Protein AF-A0A353Z1J6-F1 (afdb_monomer_lite)

Radius of gyration: 13.69 Å; chains: 1; bounding box: 40×21×31 Å

Secondary structure (DSSP, 8-state):
-HHHHHHHHHHHHHHTTPPPPHHHHHHHHHHHHHIIIIISTT----HHHHHHHHHHHHHHH--HHHH---HHHHHHHS---

Foldseek 3Di:
DVLQVLQVVLVVCVVVPHDHDLLNVLSVVLVVQCCVAPVDPPHDDDPVVSLLSVLVSCLVRHDPVPPPDDPVCCVVRRDDD

Structure (mmCIF, N/CA/C/O backbone):
data_AF-A0A353Z1J6-F1
#
_entry.id   AF-A0A353Z1J6-F1
#
loop_
_atom_site.group_PDB
_atom_site.id
_atom_site.type_symbol
_atom_site.label_atom_id
_atom_site.label_alt_id
_atom_site.label_comp_id
_atom_site.label_asym_id
_atom_site.label_entity_id
_atom_site.label_seq_id
_atom_site.pdbx_PDB_ins_code
_atom_site.Cartn_x
_atom_site.Cartn_y
_atom_site.Cartn_z
_atom_site.occupancy
_atom_site.B_iso_or_equiv
_atom_site.auth_seq_id
_atom_site.auth_comp_id
_atom_site.auth_asym_id
_atom_site.auth_atom_id
_atom_site.pdbx_PDB_model_num
ATOM 1 N N . VAL A 1 1 ? 1.306 8.855 -2.270 1.00 67.62 1 VAL A N 1
ATOM 2 C CA . VAL A 1 1 ? 2.662 9.406 -2.531 1.00 67.62 1 VAL A CA 1
ATOM 3 C C . VAL A 1 1 ? 3.725 8.822 -1.596 1.00 67.62 1 VAL A C 1
ATOM 5 O O . VAL A 1 1 ? 4.727 8.371 -2.120 1.00 67.62 1 VAL A O 1
ATOM 8 N N . ARG A 1 2 ? 3.524 8.734 -0.265 1.00 92.25 2 ARG A N 1
ATOM 9 C CA . ARG A 1 2 ? 4.557 8.225 0.674 1.00 92.25 2 ARG A CA 1
ATOM 10 C C . ARG A 1 2 ? 5.031 6.779 0.421 1.00 92.25 2 ARG A C 1
ATOM 12 O O . ARG A 1 2 ? 6.199 6.600 0.133 1.00 92.25 2 ARG A O 1
ATOM 19 N N . LEU A 1 3 ? 4.144 5.776 0.451 1.00 92.12 3 LEU A N 1
ATOM 20 C CA . LEU A 1 3 ? 4.541 4.359 0.291 1.00 92.12 3 LEU A CA 1
ATOM 21 C C . LEU A 1 3 ? 5.229 4.065 -1.059 1.00 92.12 3 LEU A C 1
ATOM 23 O O . LEU A 1 3 ? 6.157 3.270 -1.138 1.00 92.12 3 LEU A O 1
ATOM 27 N N . PHE A 1 4 ? 4.818 4.762 -2.122 1.00 91.69 4 PHE A N 1
ATOM 28 C CA . PHE A 1 4 ? 5.495 4.694 -3.421 1.00 91.69 4 PHE A CA 1
ATOM 29 C C . PHE A 1 4 ? 6.872 5.370 -3.417 1.00 91.69 4 PHE A C 1
ATOM 31 O O . PHE A 1 4 ? 7.778 4.902 -4.101 1.00 91.69 4 PHE A O 1
ATOM 38 N N . ALA A 1 5 ? 7.050 6.450 -2.651 1.00 95.44 5 ALA A N 1
ATOM 39 C CA . ALA A 1 5 ? 8.361 7.064 -2.462 1.00 95.44 5 ALA A CA 1
ATOM 40 C C . ALA A 1 5 ? 9.296 6.143 -1.662 1.00 95.44 5 ALA A C 1
ATOM 42 O O . ALA A 1 5 ? 10.463 6.005 -2.022 1.00 95.44 5 ALA A O 1
ATOM 43 N N . ASP A 1 6 ? 8.777 5.455 -0.642 1.00 95.69 6 ASP A N 1
ATOM 44 C CA . ASP A 1 6 ? 9.528 4.451 0.120 1.00 95.69 6 ASP A CA 1
ATOM 45 C C . ASP A 1 6 ? 10.005 3.314 -0.800 1.00 95.69 6 ASP A C 1
ATOM 47 O O . ASP A 1 6 ? 11.188 2.974 -0.799 1.00 95.69 6 ASP A O 1
ATOM 51 N N . ALA A 1 7 ? 9.130 2.807 -1.675 1.00 96.44 7 ALA A N 1
ATOM 52 C CA . ALA A 1 7 ? 9.493 1.813 -2.685 1.00 96.44 7 ALA A CA 1
ATOM 53 C C . ALA A 1 7 ? 10.537 2.332 -3.695 1.00 96.44 7 ALA A C 1
ATOM 55 O O . ALA A 1 7 ? 11.466 1.611 -4.051 1.00 96.44 7 ALA A O 1
ATOM 56 N N . ALA A 1 8 ? 10.433 3.586 -4.145 1.00 96.81 8 ALA A N 1
ATOM 57 C CA . ALA A 1 8 ? 11.418 4.186 -5.050 1.00 96.81 8 ALA A CA 1
ATOM 58 C C . ALA A 1 8 ? 12.805 4.324 -4.392 1.00 96.81 8 ALA A C 1
ATOM 60 O O . ALA A 1 8 ? 13.831 4.043 -5.019 1.00 96.81 8 ALA A O 1
ATOM 61 N N . ASN A 1 9 ? 12.841 4.696 -3.111 1.00 97.06 9 ASN A N 1
ATOM 62 C CA . ASN A 1 9 ? 14.071 4.742 -2.324 1.00 97.06 9 ASN A CA 1
ATOM 63 C C . ASN A 1 9 ? 14.668 3.341 -2.137 1.00 97.06 9 ASN A C 1
ATOM 65 O O . ASN A 1 9 ? 15.865 3.154 -2.352 1.00 97.06 9 ASN A O 1
ATOM 69 N N . ALA A 1 10 ? 13.842 2.347 -1.798 1.00 97.38 10 ALA A N 1
ATOM 70 C CA . ALA A 1 10 ? 14.254 0.948 -1.699 1.00 97.38 10 ALA A CA 1
ATOM 71 C C . ALA A 1 10 ? 14.830 0.430 -3.026 1.00 97.38 10 ALA A C 1
ATOM 73 O O . ALA A 1 10 ? 15.885 -0.201 -3.047 1.00 97.38 10 ALA A O 1
ATOM 74 N N . LYS A 1 11 ? 14.200 0.776 -4.154 1.00 97.31 11 LYS A N 1
ATOM 75 C CA . LYS A 1 11 ? 14.692 0.419 -5.488 1.00 97.31 11 LYS A CA 1
ATOM 76 C C . LYS A 1 11 ? 16.066 1.028 -5.761 1.00 97.31 11 LYS A C 1
ATOM 78 O O . LYS A 1 11 ? 16.959 0.333 -6.225 1.00 97.31 11 LYS A O 1
ATOM 83 N N . THR A 1 12 ? 16.258 2.293 -5.394 1.00 97.62 12 THR A N 1
ATOM 84 C CA . THR A 1 12 ? 17.548 2.983 -5.546 1.00 97.62 12 THR A CA 1
ATOM 85 C C . THR A 1 12 ? 18.643 2.336 -4.690 1.00 97.62 12 THR A C 1
ATOM 87 O O . THR A 1 12 ? 19.783 2.207 -5.132 1.00 97.62 12 THR A O 1
ATOM 90 N N . LYS A 1 13 ? 18.322 1.901 -3.462 1.00 97.25 13 LYS A N 1
ATOM 91 C CA . LYS A 1 13 ? 19.258 1.139 -2.617 1.00 97.25 13 LYS A CA 1
ATOM 92 C C . LYS A 1 13 ? 19.684 -0.161 -3.301 1.00 97.25 13 LYS A C 1
ATOM 94 O O . LYS A 1 13 ? 20.881 -0.418 -3.401 1.00 97.25 13 LYS A O 1
ATOM 99 N N . LEU A 1 14 ? 18.715 -0.921 -3.815 1.00 96.38 14 LEU A N 1
ATOM 100 C CA . LEU A 1 14 ? 18.950 -2.181 -4.520 1.00 96.38 14 LEU A CA 1
ATOM 101 C C . LEU A 1 14 ? 19.827 -1.987 -5.765 1.00 96.38 14 LEU A C 1
ATOM 103 O O . LEU A 1 14 ? 20.793 -2.719 -5.954 1.00 96.38 14 LEU A O 1
ATOM 107 N N . GLU A 1 15 ? 19.527 -0.980 -6.590 1.00 96.88 15 GLU A N 1
ATOM 108 C CA . GLU A 1 15 ? 20.285 -0.658 -7.811 1.00 96.88 15 GLU A CA 1
ATOM 109 C C . GLU A 1 15 ? 21.742 -0.270 -7.518 1.00 96.88 15 GLU A C 1
ATOM 111 O O . GLU A 1 15 ? 22.632 -0.550 -8.318 1.00 96.88 15 GLU A O 1
ATOM 116 N N . ASN A 1 16 ? 21.998 0.316 -6.347 1.00 97.62 16 ASN A N 1
ATOM 117 C CA . ASN A 1 16 ? 23.339 0.666 -5.884 1.00 97.62 16 ASN A CA 1
ATOM 118 C C . ASN A 1 16 ? 24.031 -0.459 -5.089 1.00 97.62 16 ASN A C 1
ATOM 120 O O . ASN A 1 16 ? 25.146 -0.262 -4.606 1.00 97.62 16 ASN A O 1
ATOM 124 N N . GLY A 1 17 ? 23.394 -1.626 -4.942 1.00 96.69 17 GLY A N 1
ATOM 125 C CA . GLY A 1 17 ? 23.957 -2.788 -4.249 1.00 96.69 17 GLY A CA 1
ATOM 126 C C . GLY A 1 17 ? 23.964 -2.688 -2.721 1.00 96.69 17 GLY A C 1
ATOM 127 O O . GLY A 1 17 ? 24.742 -3.392 -2.081 1.00 96.69 17 GLY A O 1
ATOM 128 N N . PHE A 1 18 ? 23.135 -1.823 -2.129 1.00 97.38 18 PHE A N 1
ATOM 129 C CA . PHE A 1 18 ? 22.927 -1.802 -0.680 1.00 97.38 18 PHE A CA 1
ATOM 130 C C . PHE A 1 18 ? 21.966 -2.911 -0.250 1.00 97.38 18 PHE A C 1
ATOM 132 O O . PHE A 1 18 ? 20.994 -3.208 -0.948 1.00 97.38 18 PHE A O 1
ATOM 139 N N . ASP A 1 19 ? 22.191 -3.453 0.946 1.00 97.25 19 ASP A N 1
ATOM 140 C CA . ASP A 1 19 ? 21.255 -4.383 1.568 1.00 97.25 19 ASP A CA 1
ATOM 141 C C . ASP A 1 19 ? 19.902 -3.711 1.830 1.00 97.25 19 ASP A C 1
ATOM 143 O O . ASP A 1 19 ? 19.817 -2.553 2.258 1.00 97.25 19 ASP A O 1
ATOM 147 N N . LEU A 1 20 ? 18.830 -4.466 1.590 1.00 97.62 20 LEU A N 1
ATOM 148 C CA . LEU A 1 20 ? 17.469 -4.028 1.862 1.00 97.62 20 LEU A CA 1
ATOM 149 C C . LEU A 1 20 ? 17.033 -4.464 3.254 1.00 97.62 20 LEU A C 1
ATOM 151 O O . LEU A 1 20 ? 17.273 -5.592 3.686 1.00 97.62 20 LEU A O 1
ATOM 155 N N . THR A 1 21 ? 16.336 -3.569 3.945 1.00 97.69 21 THR A N 1
ATOM 156 C CA . THR A 1 21 ? 15.603 -3.947 5.151 1.00 97.69 21 THR A CA 1
ATOM 157 C C . THR A 1 21 ? 14.333 -4.717 4.789 1.00 97.69 21 THR A C 1
ATOM 159 O O . THR A 1 21 ? 13.831 -4.647 3.668 1.00 97.69 21 THR A O 1
ATOM 162 N N . ASP A 1 22 ? 13.756 -5.400 5.773 1.00 97.50 22 ASP A N 1
ATOM 163 C CA . ASP A 1 22 ? 12.453 -6.057 5.640 1.00 97.50 22 ASP A CA 1
ATOM 164 C C . ASP A 1 22 ? 11.345 -5.064 5.208 1.00 97.50 22 ASP A C 1
ATOM 166 O O . ASP A 1 22 ? 10.538 -5.361 4.332 1.00 97.50 22 ASP A O 1
ATOM 170 N N . TYR A 1 23 ? 11.364 -3.828 5.726 1.00 96.94 23 TYR A N 1
ATOM 171 C CA . TYR A 1 23 ? 10.435 -2.775 5.291 1.00 96.94 23 TYR A CA 1
ATOM 172 C C . TYR A 1 23 ? 10.681 -2.324 3.842 1.00 96.94 23 TYR A C 1
ATOM 174 O O . TYR A 1 23 ? 9.722 -2.094 3.102 1.00 96.94 23 TYR A O 1
ATOM 182 N N . ASP A 1 24 ? 11.946 -2.204 3.419 1.00 97.69 24 ASP A N 1
ATOM 183 C CA . ASP A 1 24 ? 12.287 -1.870 2.030 1.00 97.69 24 ASP A CA 1
ATOM 184 C C . ASP A 1 24 ? 11.725 -2.938 1.075 1.00 97.69 24 ASP A C 1
ATOM 186 O O . ASP A 1 24 ? 11.086 -2.597 0.078 1.00 97.69 24 ASP A O 1
ATOM 190 N N . GLN A 1 25 ? 11.889 -4.222 1.413 1.00 97.94 25 GLN A N 1
ATOM 191 C CA . GLN A 1 25 ? 11.377 -5.328 0.605 1.00 97.94 25 GLN A CA 1
ATOM 192 C C . GLN A 1 25 ? 9.845 -5.307 0.516 1.00 97.94 25 GLN A C 1
ATOM 194 O O . GLN A 1 25 ? 9.299 -5.335 -0.586 1.00 97.94 25 GLN A O 1
ATOM 199 N N . ARG A 1 26 ? 9.142 -5.154 1.647 1.00 98.06 26 ARG A N 1
ATOM 200 C CA . ARG A 1 26 ? 7.672 -5.040 1.646 1.00 98.06 26 ARG A CA 1
ATOM 201 C C . ARG A 1 26 ? 7.175 -3.821 0.873 1.00 98.06 26 ARG A C 1
ATOM 203 O O . ARG A 1 26 ? 6.141 -3.893 0.216 1.00 98.06 26 ARG A O 1
ATOM 210 N N . SER A 1 27 ? 7.914 -2.712 0.903 1.00 97.81 27 SER A N 1
ATOM 211 C CA . SER A 1 27 ? 7.572 -1.513 0.130 1.00 97.81 27 SER A CA 1
ATOM 212 C C . SER A 1 27 ? 7.674 -1.759 -1.377 1.00 97.81 27 SER A C 1
ATOM 214 O O . SER A 1 27 ? 6.788 -1.340 -2.127 1.00 97.81 27 SER A O 1
ATOM 216 N N . LEU A 1 28 ? 8.713 -2.470 -1.827 1.00 98.00 28 LEU A N 1
ATOM 217 C CA . LEU A 1 28 ? 8.855 -2.889 -3.226 1.00 98.00 28 LEU A CA 1
ATOM 218 C C . LEU A 1 28 ? 7.722 -3.828 -3.651 1.00 98.00 28 LEU A C 1
ATOM 220 O O . LEU A 1 28 ? 7.093 -3.600 -4.688 1.00 98.00 28 LEU A O 1
ATOM 224 N N . ASP A 1 29 ? 7.428 -4.838 -2.833 1.00 98.19 29 ASP A N 1
ATOM 225 C CA . ASP A 1 29 ? 6.386 -5.825 -3.119 1.00 98.19 29 ASP A CA 1
ATOM 226 C C . ASP A 1 29 ? 4.993 -5.180 -3.145 1.00 98.19 29 ASP A C 1
ATOM 228 O O . ASP A 1 29 ? 4.190 -5.468 -4.036 1.00 98.19 29 ASP A O 1
ATOM 232 N N . PHE A 1 30 ? 4.721 -4.241 -2.234 1.00 97.81 30 PHE A N 1
ATOM 233 C CA . PHE A 1 30 ? 3.500 -3.440 -2.245 1.00 97.81 30 PHE A CA 1
ATOM 234 C C . PHE A 1 30 ? 3.367 -2.620 -3.528 1.00 97.81 30 PHE A C 1
ATOM 236 O O . PHE A 1 30 ? 2.310 -2.642 -4.155 1.00 97.81 30 PHE A O 1
ATOM 243 N N . ALA A 1 31 ? 4.415 -1.896 -3.934 1.0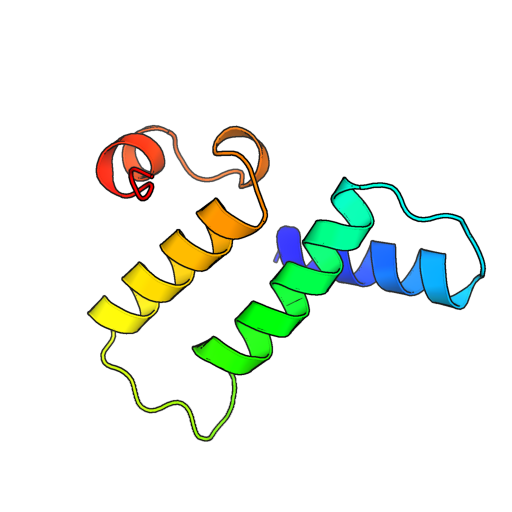0 97.06 31 ALA A N 1
ATOM 244 C CA . ALA A 1 31 ? 4.361 -1.060 -5.132 1.00 97.06 31 ALA A CA 1
ATOM 245 C C . ALA A 1 31 ? 4.110 -1.894 -6.395 1.00 97.06 31 ALA A C 1
ATOM 247 O O . ALA A 1 31 ? 3.349 -1.468 -7.270 1.00 97.06 31 ALA A O 1
ATOM 248 N N . LYS A 1 32 ? 4.699 -3.093 -6.468 1.00 97.19 32 LYS A N 1
ATOM 249 C CA . LYS A 1 32 ? 4.441 -4.051 -7.542 1.00 97.19 32 LYS A CA 1
ATOM 250 C C . LYS A 1 32 ? 2.987 -4.525 -7.522 1.00 97.19 32 LYS A C 1
ATOM 252 O O . LYS A 1 32 ? 2.276 -4.331 -8.503 1.00 97.19 32 LYS A O 1
ATOM 257 N N . ASP A 1 33 ? 2.527 -5.089 -6.407 1.00 97.56 33 ASP A N 1
ATOM 258 C CA . ASP A 1 33 ? 1.171 -5.637 -6.294 1.00 97.56 33 ASP A CA 1
ATOM 259 C C . ASP A 1 33 ? 0.089 -4.569 -6.514 1.00 97.56 33 ASP A C 1
ATOM 261 O O . ASP A 1 33 ? -0.929 -4.844 -7.142 1.00 97.56 33 ASP A O 1
ATOM 265 N N . TYR A 1 34 ? 0.293 -3.349 -6.012 1.00 96.00 34 TYR A N 1
ATOM 266 C CA . TYR A 1 34 ? -0.629 -2.236 -6.229 1.00 96.00 34 TYR A CA 1
ATOM 267 C C . TYR A 1 34 ? -0.704 -1.863 -7.710 1.00 96.00 34 TYR A C 1
ATOM 269 O O . TYR A 1 34 ? -1.795 -1.652 -8.236 1.00 96.00 34 TYR A O 1
ATOM 277 N N . SER A 1 35 ? 0.442 -1.799 -8.392 1.00 94.94 35 SER A N 1
ATOM 278 C CA . SER A 1 35 ? 0.478 -1.491 -9.824 1.00 94.94 35 SER A CA 1
ATOM 279 C C . SER A 1 35 ? -0.267 -2.553 -10.628 1.00 94.94 35 SER A C 1
ATOM 281 O O . SER A 1 35 ? -1.129 -2.212 -11.434 1.00 94.94 35 SER A O 1
ATOM 283 N N . ASP A 1 36 ? -0.005 -3.826 -10.336 1.00 95.25 36 ASP A N 1
ATOM 284 C CA . ASP A 1 36 ? -0.600 -4.957 -11.048 1.00 95.25 36 ASP A CA 1
ATOM 285 C C . ASP A 1 36 ? -2.111 -5.083 -10.790 1.00 95.25 36 ASP A C 1
ATOM 287 O O . ASP A 1 36 ? -2.861 -5.444 -11.691 1.00 95.25 36 ASP A O 1
ATOM 291 N N . LYS A 1 37 ? -2.577 -4.798 -9.567 1.00 94.69 37 LYS A N 1
ATOM 292 C CA . LYS A 1 37 ? -3.975 -5.050 -9.169 1.00 94.69 37 LYS A CA 1
ATOM 293 C C . LYS A 1 37 ? -4.903 -3.850 -9.263 1.00 94.69 37 LYS A C 1
ATOM 295 O O . LYS A 1 37 ? -6.112 -4.051 -9.264 1.00 94.69 37 LYS A O 1
ATOM 300 N N . LEU A 1 38 ? -4.373 -2.627 -9.268 1.00 94.00 38 LEU A N 1
ATOM 301 C CA . LEU A 1 38 ? -5.189 -1.408 -9.221 1.00 94.00 38 LEU A CA 1
ATOM 302 C C . LEU A 1 38 ? -4.896 -0.417 -10.348 1.00 94.00 38 LEU A C 1
ATOM 304 O O . LEU A 1 38 ? -5.763 0.398 -10.650 1.00 94.00 38 LEU A O 1
ATOM 308 N N . LEU A 1 39 ? -3.700 -0.444 -10.947 1.00 92.56 39 LEU A N 1
ATOM 309 C CA . LEU A 1 39 ? -3.296 0.537 -11.966 1.00 92.56 39 LEU A CA 1
ATOM 310 C C . LEU A 1 39 ? -3.160 -0.047 -13.374 1.00 92.56 39 LEU A C 1
ATOM 312 O O . LEU A 1 39 ? -3.093 0.720 -14.335 1.00 92.56 39 LEU A O 1
ATOM 316 N N . ALA A 1 40 ? -3.072 -1.370 -13.508 1.00 93.50 40 ALA A N 1
ATOM 317 C CA . ALA A 1 40 ? -2.939 -2.009 -14.806 1.00 93.50 40 ALA A CA 1
ATOM 318 C C . ALA A 1 40 ? -4.186 -1.750 -15.676 1.00 93.50 40 ALA A C 1
ATOM 320 O O . ALA A 1 40 ? -5.313 -1.714 -15.189 1.00 93.50 40 ALA A O 1
ATOM 321 N N . ILE A 1 41 ? -3.971 -1.513 -16.975 1.00 90.69 41 ILE A N 1
ATOM 322 C CA . ILE A 1 41 ? -5.011 -1.058 -17.924 1.00 90.69 41 ILE A CA 1
ATOM 323 C C . ILE A 1 41 ? -6.129 -2.100 -18.098 1.00 90.69 41 ILE A C 1
ATOM 325 O O . ILE A 1 41 ? -7.252 -1.762 -18.463 1.00 90.69 41 ILE A O 1
ATOM 329 N N . ASP A 1 42 ? -5.816 -3.368 -17.861 1.00 91.06 42 ASP A N 1
ATOM 330 C CA . ASP A 1 42 ? -6.720 -4.511 -17.938 1.00 91.06 42 ASP A CA 1
ATOM 331 C C . ASP A 1 42 ? -7.515 -4.761 -16.645 1.00 91.06 42 ASP A C 1
ATOM 333 O O . ASP A 1 42 ? -8.384 -5.635 -16.621 1.00 91.06 42 ASP A O 1
ATOM 337 N N . VAL A 1 43 ? -7.278 -3.983 -15.586 1.00 89.94 43 VAL A N 1
ATOM 338 C CA . VAL A 1 43 ? -8.071 -4.043 -14.355 1.00 89.94 43 VAL A CA 1
ATOM 339 C C . VAL A 1 43 ? -9.425 -3.378 -14.591 1.00 89.94 43 VAL A C 1
ATOM 341 O O . VAL A 1 43 ? -9.525 -2.171 -14.802 1.00 89.94 43 VAL A O 1
ATOM 344 N N . ASN A 1 44 ? -10.487 -4.180 -14.511 1.00 91.62 44 ASN A N 1
ATOM 345 C CA . ASN A 1 44 ? -11.873 -3.735 -14.626 1.00 91.62 44 ASN A CA 1
ATOM 346 C C . ASN A 1 44 ? -12.666 -4.175 -13.386 1.00 91.62 44 ASN A C 1
ATOM 348 O O . ASN A 1 44 ? -13.361 -5.190 -13.422 1.00 91.62 44 ASN A O 1
ATOM 352 N N . ILE A 1 45 ? -12.506 -3.434 -12.286 1.00 92.75 45 ILE A N 1
ATOM 353 C CA . ILE A 1 45 ? -13.178 -3.676 -11.000 1.00 92.75 45 ILE A CA 1
ATOM 354 C C . ILE A 1 45 ? -13.987 -2.450 -10.575 1.00 92.75 45 ILE A C 1
ATOM 356 O O . ILE A 1 45 ? -13.630 -1.310 -10.884 1.00 92.75 45 ILE A O 1
ATOM 360 N N . GLU A 1 46 ? -15.070 -2.683 -9.839 1.00 94.88 46 GLU A N 1
ATOM 361 C CA . GLU A 1 46 ? -15.905 -1.615 -9.28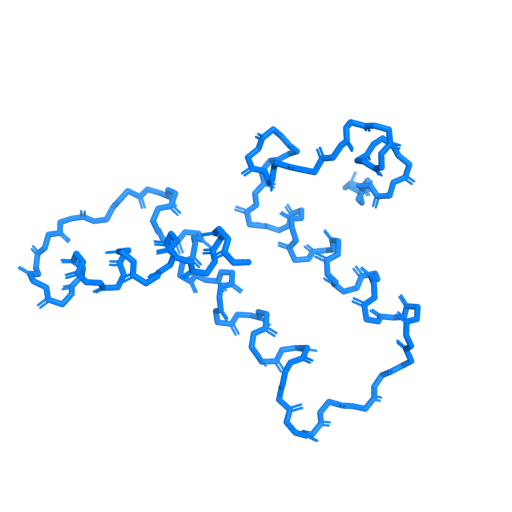4 1.00 94.88 46 GLU A CA 1
ATOM 362 C C . GLU A 1 46 ? -15.172 -0.849 -8.170 1.00 94.88 46 GLU A C 1
ATOM 364 O O . GLU A 1 46 ? -14.275 -1.372 -7.507 1.00 94.88 46 GLU A O 1
ATOM 369 N N . VAL A 1 47 ? -15.587 0.393 -7.897 1.00 93.44 47 VAL A N 1
ATOM 370 C CA . VAL A 1 47 ? -14.912 1.264 -6.908 1.00 93.44 47 VAL A CA 1
ATOM 371 C C . VAL A 1 47 ? -1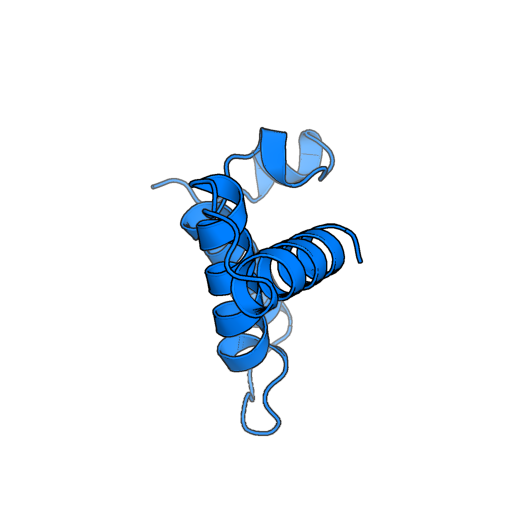4.847 0.633 -5.511 1.00 93.44 47 VAL A C 1
ATOM 373 O O . VAL A 1 47 ? -13.835 0.765 -4.825 1.00 93.44 47 VAL A O 1
ATOM 376 N N . ASN A 1 48 ? -15.894 -0.076 -5.085 1.00 94.75 48 ASN A N 1
ATOM 377 C CA . ASN A 1 48 ? -15.892 -0.754 -3.785 1.00 94.75 48 ASN A CA 1
ATOM 378 C C . ASN A 1 48 ? -14.846 -1.878 -3.736 1.00 94.75 48 ASN A C 1
ATOM 380 O O . ASN A 1 48 ? -14.087 -1.969 -2.778 1.00 94.75 48 ASN A O 1
ATOM 384 N N . GLU A 1 49 ? -14.740 -2.669 -4.804 1.00 95.62 49 GLU A N 1
ATOM 385 C CA . GLU A 1 49 ? -13.741 -3.736 -4.916 1.00 95.62 49 GLU A CA 1
ATOM 386 C C . GLU A 1 49 ? -12.316 -3.171 -4.994 1.00 95.62 49 GLU A C 1
ATOM 388 O O . GLU A 1 49 ? -11.383 -3.739 -4.423 1.00 95.62 49 GLU A O 1
ATOM 393 N N . MET A 1 50 ? -12.137 -2.009 -5.628 1.00 94.94 50 MET A N 1
ATOM 394 C CA . MET A 1 50 ? -10.873 -1.272 -5.616 1.00 94.94 50 MET A CA 1
ATOM 395 C C . MET A 1 50 ? -10.473 -0.850 -4.194 1.00 94.94 50 MET A C 1
ATOM 397 O O . MET A 1 50 ? -9.307 -1.002 -3.818 1.00 94.94 50 MET A O 1
ATOM 401 N N . LEU A 1 51 ? -11.419 -0.351 -3.391 1.00 96.25 51 LEU A N 1
ATOM 402 C CA . LEU A 1 51 ? -11.171 0.012 -1.992 1.00 96.25 51 LEU A CA 1
ATOM 403 C C . LEU A 1 51 ? -10.810 -1.218 -1.152 1.00 96.25 51 LEU A C 1
ATOM 405 O O . LEU A 1 51 ? -9.796 -1.190 -0.450 1.00 96.25 51 LEU A O 1
ATOM 409 N N . ASP A 1 52 ? -11.574 -2.304 -1.270 1.00 96.25 52 ASP A N 1
ATOM 410 C CA . ASP A 1 52 ? -11.305 -3.562 -0.565 1.00 96.25 52 ASP A CA 1
ATOM 411 C C . ASP A 1 52 ? -9.939 -4.139 -0.958 1.00 96.25 52 ASP A C 1
ATOM 413 O O . ASP A 1 52 ? -9.158 -4.573 -0.109 1.00 96.25 52 ASP A O 1
ATOM 417 N N . THR A 1 53 ? -9.596 -4.094 -2.246 1.00 96.56 53 THR A N 1
ATOM 418 C CA . THR A 1 53 ? -8.285 -4.520 -2.751 1.00 96.56 53 THR A CA 1
ATOM 419 C C . THR A 1 53 ? -7.167 -3.667 -2.160 1.00 96.56 53 THR A C 1
ATOM 421 O O . THR A 1 53 ? -6.161 -4.211 -1.704 1.00 96.56 53 THR A O 1
ATOM 424 N N . GLY A 1 54 ? -7.343 -2.345 -2.097 1.00 96.25 54 GLY A N 1
ATOM 425 C CA . GLY A 1 54 ? -6.388 -1.433 -1.468 1.00 96.25 54 GLY A CA 1
ATOM 426 C C . GLY A 1 54 ? -6.143 -1.759 0.008 1.00 96.25 54 GLY A C 1
ATOM 427 O O . GLY A 1 54 ? -4.991 -1.887 0.425 1.00 96.25 54 GLY A O 1
ATOM 428 N N . TRP A 1 55 ? -7.205 -1.970 0.789 1.00 97.25 55 TRP A N 1
ATOM 429 C CA . TRP A 1 55 ? -7.099 -2.349 2.203 1.00 97.25 55 TRP A CA 1
ATOM 430 C C . TRP A 1 55 ? -6.435 -3.711 2.407 1.00 97.25 55 TRP A C 1
ATOM 432 O O . TRP A 1 55 ? -5.587 -3.857 3.289 1.00 97.25 55 TRP A O 1
ATOM 442 N N . ASN A 1 56 ? -6.743 -4.688 1.555 1.00 97.44 56 ASN A N 1
ATOM 443 C CA . ASN A 1 56 ? -6.080 -5.991 1.574 1.00 97.44 56 ASN A CA 1
ATOM 444 C C . ASN A 1 56 ? -4.590 -5.892 1.229 1.00 97.44 56 ASN A C 1
ATOM 446 O O . ASN A 1 56 ? -3.774 -6.586 1.834 1.00 97.44 56 ASN A O 1
ATOM 450 N N . LEU A 1 57 ? -4.210 -5.015 0.298 1.00 97.44 57 LEU A N 1
ATOM 451 C CA . LEU A 1 57 ? -2.805 -4.752 -0.012 1.00 97.44 57 LEU A CA 1
ATOM 452 C C . LEU A 1 57 ? -2.073 -4.091 1.156 1.00 97.44 57 LEU A C 1
ATOM 454 O O . LEU A 1 57 ? -0.937 -4.470 1.437 1.00 97.44 57 LEU A O 1
ATOM 458 N N . PHE A 1 58 ? -2.714 -3.160 1.866 1.00 97.19 58 PHE A N 1
ATOM 459 C CA . PHE A 1 58 ? -2.144 -2.600 3.089 1.00 97.19 58 PHE A CA 1
ATOM 460 C C . PHE A 1 58 ? -1.940 -3.674 4.158 1.00 97.19 58 PHE A C 1
ATOM 462 O O . PHE A 1 58 ? -0.827 -3.800 4.652 1.00 97.19 58 PHE A O 1
ATOM 469 N N . ASN A 1 59 ? -2.955 -4.491 4.450 1.00 97.06 59 ASN A N 1
ATOM 470 C CA . ASN A 1 59 ? -2.859 -5.557 5.455 1.00 97.06 59 ASN A CA 1
ATOM 471 C C . ASN A 1 59 ? -1.825 -6.634 5.102 1.00 97.06 59 ASN A C 1
ATOM 473 O O . ASN A 1 59 ? -1.190 -7.205 5.983 1.00 97.06 59 ASN A O 1
ATOM 477 N N . LYS A 1 60 ? -1.638 -6.913 3.807 1.00 97.25 60 LYS A N 1
ATOM 478 C CA . LYS A 1 60 ? -0.648 -7.886 3.337 1.00 97.25 60 LYS A CA 1
ATOM 479 C C . LYS A 1 60 ? 0.790 -7.423 3.586 1.00 97.25 60 LYS A C 1
ATOM 481 O O . LYS A 1 60 ? 1.638 -8.250 3.910 1.00 97.25 60 LYS A O 1
ATOM 486 N N . HIS A 1 61 ? 1.071 -6.138 3.376 1.00 97.62 61 HIS A N 1
ATOM 487 C CA . HIS A 1 61 ? 2.443 -5.621 3.298 1.00 97.62 61 HIS A CA 1
ATOM 488 C C . HIS A 1 61 ? 2.851 -4.756 4.491 1.00 97.62 61 HIS A C 1
ATOM 490 O O . HIS A 1 61 ? 4.041 -4.542 4.714 1.00 97.62 61 HIS A O 1
ATOM 496 N N . PHE A 1 62 ? 1.900 -4.260 5.274 1.00 96.94 62 PHE A N 1
ATOM 497 C CA . PHE A 1 62 ? 2.160 -3.299 6.338 1.00 96.94 62 PHE A CA 1
ATOM 498 C C . PHE A 1 62 ? 1.310 -3.568 7.571 1.00 96.94 62 PHE A C 1
ATOM 500 O O . PHE A 1 62 ? 0.267 -4.216 7.523 1.00 96.94 62 PHE A O 1
ATOM 507 N N . LYS A 1 63 ? 1.746 -2.995 8.685 1.00 95.56 63 LYS A N 1
ATOM 508 C CA . LYS A 1 63 ? 0.952 -2.844 9.897 1.00 95.56 63 LYS A CA 1
ATOM 509 C C . LYS A 1 63 ? 0.121 -1.556 9.845 1.00 95.56 63 LYS A C 1
ATOM 511 O O . LYS A 1 63 ? 0.510 -0.600 9.166 1.00 95.56 63 LYS A O 1
ATOM 516 N N . PRO A 1 64 ? -0.984 -1.482 10.600 1.00 95.31 64 PRO A N 1
ATOM 517 C CA . PRO A 1 64 ? -1.801 -0.274 10.721 1.00 95.31 64 PRO A CA 1
ATOM 518 C C . PRO A 1 64 ? -1.017 1.021 10.982 1.00 95.31 64 PRO A C 1
ATOM 520 O O . PRO A 1 64 ? -1.259 2.055 10.358 1.00 95.31 64 PRO A O 1
ATOM 523 N N . GLU A 1 65 ? -0.039 0.966 11.881 1.00 94.44 65 GLU A N 1
ATOM 524 C CA . GLU A 1 65 ? 0.810 2.095 12.259 1.00 94.44 65 GLU A CA 1
ATOM 525 C C . GLU A 1 65 ? 1.791 2.514 11.151 1.00 94.44 65 GLU A C 1
ATOM 527 O O . GLU A 1 65 ? 2.261 3.652 11.134 1.00 94.44 65 GLU A O 1
ATOM 532 N N . GLU A 1 66 ? 2.074 1.627 10.196 1.00 95.12 66 GLU A N 1
ATOM 533 C CA . GLU A 1 66 ? 3.039 1.863 9.124 1.00 95.12 66 GLU A CA 1
ATOM 534 C C . GLU A 1 66 ? 2.431 2.595 7.928 1.00 95.12 66 GLU A C 1
ATOM 536 O O . GLU A 1 66 ? 3.198 3.128 7.132 1.00 95.12 66 GLU A O 1
ATOM 541 N N . VAL A 1 67 ? 1.100 2.660 7.766 1.00 94.31 67 VAL A N 1
ATOM 542 C CA . VAL A 1 67 ? 0.467 3.222 6.551 1.00 94.31 67 VAL A CA 1
ATOM 543 C C . VAL A 1 67 ? 0.169 4.722 6.628 1.00 94.31 67 VAL A C 1
ATOM 545 O O . VAL A 1 67 ? 0.074 5.378 5.586 1.00 94.31 67 VAL A O 1
ATOM 548 N N . GLY A 1 68 ? 0.118 5.309 7.827 1.00 93.69 68 GLY A N 1
ATOM 549 C CA . GLY A 1 68 ? -0.129 6.747 8.010 1.00 93.69 68 GLY A CA 1
ATOM 550 C C . GLY A 1 68 ? -1.565 7.175 7.677 1.00 93.69 68 GLY A C 1
ATOM 551 O O . GLY A 1 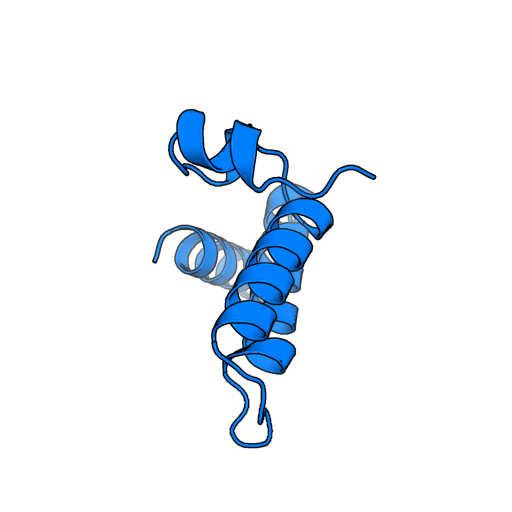68 ? -1.802 8.330 7.324 1.00 93.69 68 GLY A O 1
ATOM 552 N N . ILE A 1 69 ? -2.513 6.238 7.749 1.00 95.06 69 ILE A N 1
ATOM 553 C CA . ILE A 1 69 ? -3.949 6.484 7.585 1.00 95.06 69 ILE A CA 1
ATOM 554 C C . ILE A 1 69 ? -4.546 6.809 8.960 1.00 95.06 69 ILE A C 1
ATOM 556 O O . ILE A 1 69 ? -4.081 6.302 9.979 1.00 95.06 69 ILE A O 1
ATOM 560 N N . LYS A 1 70 ? -5.571 7.670 9.004 1.00 96.69 70 LYS A N 1
ATOM 561 C CA . LYS A 1 70 ? -6.260 8.010 10.256 1.00 96.69 70 LYS A CA 1
ATOM 562 C C . LYS A 1 70 ? -6.744 6.750 10.978 1.00 96.69 70 LYS A C 1
ATOM 564 O O . LYS A 1 70 ? -7.373 5.894 10.358 1.00 96.69 70 LYS A O 1
ATOM 569 N N . GLN A 1 71 ? -6.532 6.709 12.292 1.00 95.31 71 GLN A N 1
ATOM 570 C CA . GLN A 1 71 ? -6.911 5.577 13.138 1.00 95.31 71 GLN A CA 1
ATOM 571 C C . GLN A 1 71 ? -8.396 5.206 12.993 1.00 95.31 71 GLN A C 1
ATOM 573 O O . GLN A 1 71 ? -8.702 4.034 12.829 1.00 95.31 71 GLN A O 1
ATOM 578 N N . GLU A 1 72 ? -9.297 6.194 12.926 1.00 97.12 72 GLU A N 1
ATOM 579 C CA . GLU A 1 72 ? -10.740 5.959 12.734 1.00 97.12 72 GLU A CA 1
ATOM 580 C C . GLU A 1 72 ? -11.062 5.149 11.463 1.00 97.12 72 GLU A C 1
ATOM 582 O O . GLU A 1 72 ? -12.011 4.375 11.437 1.00 97.12 72 GLU A O 1
ATOM 587 N N . LEU A 1 73 ? -10.280 5.302 10.390 1.00 96.94 73 LEU A N 1
ATOM 588 C CA . LEU A 1 73 ? -10.489 4.559 9.145 1.00 96.94 73 LEU A CA 1
ATOM 589 C C . LEU A 1 73 ? -9.881 3.165 9.235 1.00 96.94 73 LEU A C 1
ATOM 591 O O . LEU A 1 73 ? -10.495 2.196 8.807 1.00 96.94 73 LEU A O 1
ATOM 595 N N . VAL A 1 74 ? -8.691 3.065 9.819 1.00 96.50 74 VAL A N 1
ATOM 596 C CA . VAL A 1 74 ? -8.040 1.781 10.082 1.00 96.50 74 VAL A CA 1
ATOM 597 C C . VAL A 1 74 ? -8.952 0.895 10.934 1.00 96.50 74 VAL A C 1
ATOM 599 O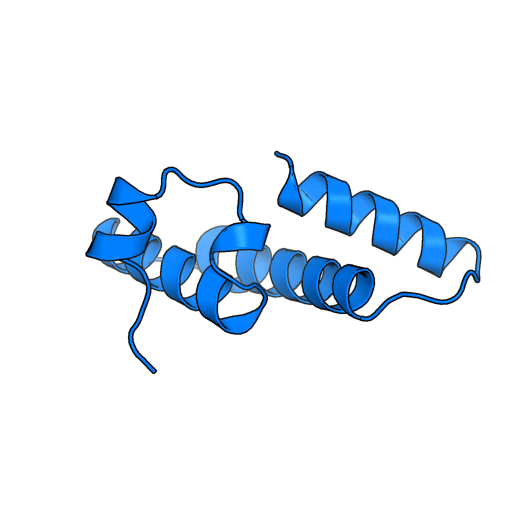 O . VAL A 1 74 ? -9.216 -0.239 10.564 1.00 96.50 74 VAL A O 1
ATOM 602 N N . GLU A 1 75 ? -9.507 1.405 12.029 1.00 95.19 75 GLU A N 1
ATOM 603 C CA . GLU A 1 75 ? -10.385 0.624 12.910 1.00 95.19 75 GLU A CA 1
ATOM 604 C C . GLU A 1 75 ? -11.643 0.103 12.202 1.00 95.19 75 GLU A C 1
ATOM 606 O O . GLU A 1 75 ? -12.116 -0.992 12.509 1.00 95.19 75 GLU A O 1
ATOM 611 N N . ASN A 1 76 ? -12.170 0.869 11.243 1.00 95.75 76 ASN A N 1
ATOM 612 C CA . ASN A 1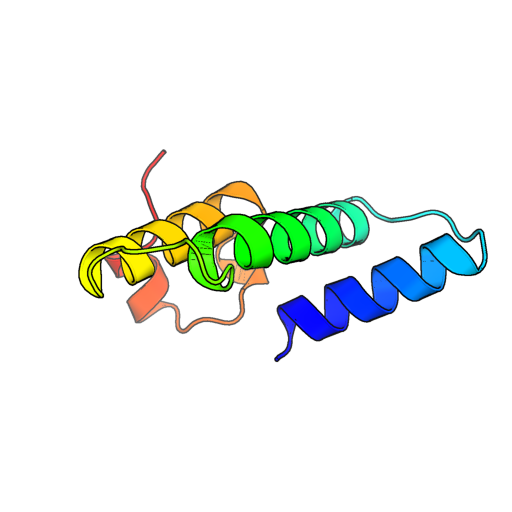 76 ? -13.392 0.523 10.522 1.00 95.75 76 ASN A CA 1
ATOM 613 C C . ASN A 1 76 ? -13.159 -0.401 9.318 1.00 95.75 76 ASN A C 1
ATOM 615 O O . ASN A 1 76 ? -14.035 -1.206 9.006 1.00 95.75 76 ASN A O 1
ATOM 619 N N . TYR A 1 77 ? -12.014 -0.286 8.641 1.00 96.25 77 TYR A N 1
ATOM 620 C CA . TYR A 1 77 ? -11.798 -0.913 7.331 1.00 96.25 77 TYR A CA 1
ATOM 621 C C . TYR A 1 77 ? -10.588 -1.844 7.261 1.00 96.25 77 TYR A C 1
ATOM 623 O O . TYR A 1 77 ? -10.422 -2.530 6.254 1.00 96.25 77 TYR A O 1
ATOM 631 N N . TRP A 1 78 ? -9.740 -1.900 8.292 1.00 96.88 78 TRP A N 1
ATOM 632 C CA . TRP A 1 78 ? -8.610 -2.823 8.290 1.00 96.88 78 TRP A CA 1
ATOM 633 C C . TRP A 1 78 ? -9.116 -4.275 8.249 1.00 96.88 78 TRP A C 1
ATOM 635 O O . TRP A 1 78 ? -9.879 -4.677 9.138 1.00 96.88 78 TRP A O 1
ATOM 645 N N . PRO A 1 79 ? -8.716 -5.077 7.244 1.00 95.25 79 PRO A N 1
ATOM 646 C CA . PRO A 1 79 ? -9.160 -6.456 7.121 1.00 95.25 79 PRO A CA 1
ATOM 647 C C . PRO A 1 79 ? -8.791 -7.262 8.367 1.00 95.25 79 PRO A C 1
ATOM 649 O O . PRO A 1 79 ? -7.643 -7.260 8.814 1.00 95.25 79 PRO A O 1
ATOM 652 N N . LYS A 1 80 ? -9.778 -7.955 8.938 1.00 84.19 80 LYS A N 1
ATOM 653 C CA . LYS A 1 80 ? -9.560 -8.873 10.057 1.00 84.19 80 LYS A CA 1
ATOM 654 C C . LYS A 1 80 ? -9.079 -10.205 9.485 1.00 84.19 80 LYS A C 1
ATOM 656 O O . LYS A 1 80 ? -9.823 -10.835 8.736 1.00 84.19 80 LYS A O 1
ATOM 661 N N . SER A 1 81 ? -7.837 -10.568 9.796 1.00 61.28 81 SER A N 1
ATOM 662 C CA . SER A 1 81 ? -7.234 -11.859 9.441 1.00 61.28 81 SER A CA 1
ATOM 663 C C . SER A 1 81 ? -7.803 -13.013 10.262 1.00 61.28 81 SER A C 1
ATOM 665 O O . SER A 1 81 ? -8.174 -12.774 11.436 1.00 61.28 81 SER A O 1
#

pLDDT: mean 94.92, std 5.39, range [61.28, 98.19]

Sequence (81 aa):
VRLFADAANAKTKLENGFDLTDYDQRSLDFAKDYSDKLLAIDVNIEVNEMLDTGWNLFNKHFKPEEVGIKQELVENYWPKS